Protein AF-A0A8G0PBV6-F1 (afdb_monomer)

Solvent-accessible surface area (backbone atoms only — not comparable to full-atom values): 11288 Å² total; per-residue (Å²): 136,83,91,82,89,81,89,82,91,84,90,83,84,88,83,89,79,89,80,86,79,78,79,78,75,74,75,76,74,77,77,68,77,82,71,80,73,76,79,48,48,70,55,45,46,49,47,53,51,52,51,53,49,49,53,52,43,26,74,74,73,65,49,83,81,57,71,64,60,53,24,54,77,58,75,39,54,72,72,56,43,53,52,51,71,71,42,93,59,60,64,86,73,90,68,92,57,86,82,76,82,73,83,80,70,92,65,52,72,66,55,50,49,37,44,47,55,44,57,74,34,84,72,33,82,82,45,84,64,50,72,62,56,43,35,60,75,42,74,37,96,63,99,60,56,54,68,56,54,51,49,60,40,40,77,71,45,38,42,68,39,86,88,74,59,41,65,44,73,68,130

Nearest PDB structures (foldseek):
  8jke-assembly1_F  TM=2.830E-01  e=3.835E-01  Streptomyces coelicolor A3(2)
  6xl9-assembly1_F  TM=2.852E-01  e=4.846E-01  Escherichia coli O157:H7
  7w5x-assembly1_F  TM=2.631E-01  e=4.846E-01  Escherichia coli K-12
  8qti-assembly1_F  TM=2.977E-01  e=1.390E+00  Mycolicibacterium smegmatis MC2 155
  7xl3-assembly1_F  TM=2.549E-01  e=4.751E+00  Pseudomonas aeruginosa PAO1

pLDDT: mean 73.59, std 19.01, range [35.97, 96.31]

Sequence (171 aa):
MTISTRYLNQHIQPFQVHLAFFHQSITMARQTEVTYHHIDTPRKARVKGAVAFAQAQKQRYGYDFSYQDIFQCCQVSKSRGYEILKSSTDRTFHNEFEETRGRKKLLTDEDIDKLKKLIWSENFEARQLTWPQLLPAAGIDKQISRATVRRALGTRHWRKCVACLVAHQRI

Organism: NCBI:txid1491479

Foldseek 3Di:
DDDDDDDDDDDDDDDDDDDDPPPPPPPPPPPPPPPVPDDALVLLVQLVVLVVVQVVCCVPPVDDDDSCVSCVVSVHDPVVSVVSVVDPDSDDDPPPDDDPDDDDQQADVVLVVLLVCCLPDPVQLVDLDQQQRSQVVSVHPDDDDSVSSQVVVVVVQWDQDPVSSGIDRDD

Secondary structure (DSSP, 8-state):
-------------------------------------PPPHHHHHHHHHHHHHHHHHHHHH-----HHHHHHHTT--HHHHHHHHH-S-SS--S-SS----SPPPSS-HHHHHHHHHHHTSTTSTT----HHHHHHHTT------HHHHHHHHHHTTEEE-TTT--EEE--

Radius of gyration: 40.28 Å; Cα contacts (8 Å, |Δi|>4): 93; chains: 1; bounding box: 52×73×133 Å

Structure (mmCIF, N/CA/C/O backbone):
data_AF-A0A8G0PBV6-F1
#
_entry.id   AF-A0A8G0PBV6-F1
#
loop_
_atom_site.group_PDB
_atom_site.id
_atom_site.type_symbol
_atom_site.label_atom_id
_atom_site.label_alt_id
_atom_site.label_comp_id
_atom_site.label_asym_id
_atom_site.label_entity_id
_atom_site.label_seq_id
_atom_site.pdbx_PDB_ins_code
_atom_site.Cartn_x
_atom_site.Cartn_y
_atom_site.Cartn_z
_atom_site.occupancy
_atom_site.B_iso_or_equiv
_atom_site.auth_seq_id
_atom_site.auth_comp_id
_atom_site.auth_asym_id
_atom_site.auth_atom_id
_atom_site.pdbx_PDB_model_num
ATOM 1 N N . MET A 1 1 ? -27.981 -55.615 88.690 1.00 35.97 1 MET A N 1
ATOM 2 C CA . MET A 1 1 ? -26.714 -56.365 88.833 1.00 35.97 1 MET A CA 1
ATOM 3 C C . MET A 1 1 ? -26.183 -56.632 87.425 1.00 35.97 1 MET A C 1
ATOM 5 O O . MET A 1 1 ? -26.843 -57.337 86.680 1.00 35.97 1 MET A O 1
ATOM 9 N N . THR A 1 2 ? -25.287 -55.753 86.943 1.00 37.72 2 THR A N 1
ATOM 10 C CA . THR A 1 2 ? -23.844 -56.007 86.633 1.00 37.72 2 THR A CA 1
ATOM 11 C C . THR A 1 2 ? -23.632 -56.695 85.272 1.00 37.72 2 THR A C 1
ATOM 13 O O . THR A 1 2 ? -23.889 -57.881 85.155 1.00 37.72 2 THR A O 1
ATOM 16 N N . ILE A 1 3 ? -23.457 -55.932 84.177 1.00 40.38 3 ILE A N 1
ATOM 17 C CA . ILE A 1 3 ? -22.197 -55.422 83.556 1.00 40.38 3 ILE A CA 1
ATOM 18 C C . ILE A 1 3 ? -21.357 -56.521 82.873 1.00 40.38 3 ILE A C 1
ATOM 20 O O . ILE A 1 3 ? -20.935 -57.450 83.547 1.00 40.38 3 ILE A O 1
ATOM 24 N N . SER A 1 4 ? -21.041 -56.337 81.577 1.00 38.72 4 SER A N 1
ATOM 25 C CA . SER A 1 4 ? -19.675 -56.399 80.986 1.00 38.72 4 SER A CA 1
ATOM 26 C C . SER A 1 4 ? -19.759 -56.567 79.454 1.00 38.72 4 SER A C 1
ATOM 28 O O . SER A 1 4 ? -19.957 -57.666 78.955 1.00 38.72 4 SER A O 1
ATOM 30 N N . THR A 1 5 ? -19.838 -55.496 78.660 1.00 49.41 5 THR A N 1
ATOM 31 C CA . THR A 1 5 ? -18.714 -54.916 77.881 1.00 49.41 5 THR A CA 1
ATOM 32 C C . THR A 1 5 ? -17.705 -55.916 77.293 1.00 49.41 5 THR A C 1
ATOM 34 O O . THR A 1 5 ? -17.043 -56.641 78.032 1.00 49.41 5 THR A O 1
ATOM 37 N N . ARG A 1 6 ? -17.511 -55.846 75.962 1.00 48.28 6 ARG A N 1
ATOM 38 C CA . ARG A 1 6 ? -16.198 -55.704 75.294 1.00 48.28 6 ARG A CA 1
ATOM 39 C C . ARG A 1 6 ? -16.348 -55.520 73.778 1.00 48.28 6 ARG A C 1
ATOM 41 O O . ARG A 1 6 ? -16.616 -56.447 73.026 1.00 48.28 6 ARG A O 1
ATOM 48 N N . TYR A 1 7 ? -16.142 -54.270 73.381 1.00 46.25 7 TYR A N 1
ATOM 49 C CA . TYR A 1 7 ? -15.494 -53.855 72.139 1.00 46.25 7 TYR A CA 1
ATOM 50 C C . TYR A 1 7 ? -14.074 -54.451 72.055 1.00 46.25 7 TYR A C 1
ATOM 52 O O . TYR A 1 7 ? -13.463 -54.617 73.110 1.00 46.25 7 TYR A O 1
ATOM 60 N N . LEU A 1 8 ? -13.562 -54.693 70.836 1.00 48.47 8 LEU A N 1
ATOM 61 C CA . LEU A 1 8 ? -12.174 -54.504 70.330 1.00 48.47 8 LEU A CA 1
ATOM 62 C C . LEU A 1 8 ? -12.058 -55.302 69.001 1.00 48.47 8 LEU A C 1
ATOM 64 O O . LEU A 1 8 ? -12.200 -56.515 69.019 1.00 48.47 8 LEU A O 1
ATOM 68 N N . ASN A 1 9 ? -12.055 -54.715 67.799 1.00 42.19 9 ASN A N 1
ATOM 69 C CA . ASN A 1 9 ? -11.063 -53.822 67.180 1.00 42.19 9 ASN A CA 1
ATOM 70 C C . ASN A 1 9 ? -9.709 -54.522 66.930 1.00 42.19 9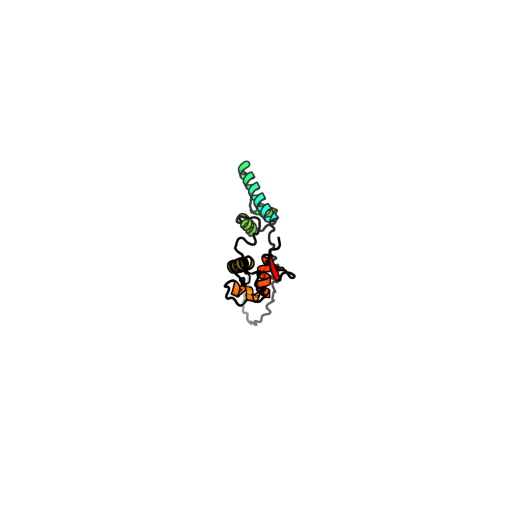 ASN A C 1
ATOM 72 O O . ASN A 1 9 ? -9.054 -54.865 67.908 1.00 42.19 9 ASN A O 1
ATOM 76 N N . GLN A 1 10 ? -9.330 -54.693 65.648 1.00 49.53 10 GLN A N 1
ATOM 77 C CA . GLN A 1 10 ? -7.971 -54.770 65.048 1.00 49.53 10 GLN A CA 1
ATOM 78 C C . GLN A 1 10 ? -8.054 -55.508 63.689 1.00 49.53 10 GLN A C 1
ATOM 80 O O . GLN A 1 10 ? -8.441 -56.666 63.640 1.00 49.53 10 GLN A O 1
ATOM 85 N N . HIS A 1 11 ? -7.986 -54.823 62.542 1.00 40.91 11 HIS A N 1
ATOM 86 C CA . HIS A 1 11 ? -6.811 -54.262 61.849 1.00 40.91 11 HIS A CA 1
ATOM 87 C C . HIS A 1 11 ? -6.028 -55.280 60.989 1.00 40.91 11 HIS A C 1
ATOM 89 O O . HIS A 1 11 ? -5.786 -56.407 61.397 1.00 40.91 11 HIS A O 1
ATOM 95 N N . ILE A 1 12 ? -5.522 -54.749 59.863 1.00 46.03 12 ILE A N 1
ATOM 96 C CA . ILE A 1 12 ? -4.340 -55.164 59.072 1.00 46.03 12 ILE A CA 1
ATOM 97 C C . ILE A 1 12 ? -4.618 -55.915 57.741 1.00 46.03 12 ILE A C 1
ATOM 99 O O . ILE A 1 12 ? -4.624 -57.135 57.653 1.00 46.03 12 ILE A O 1
ATOM 103 N N . GLN A 1 13 ? -4.784 -55.099 56.684 1.00 49.53 13 GLN A N 1
ATOM 104 C CA . GLN A 1 13 ? -4.379 -55.314 55.271 1.00 49.53 13 GLN A CA 1
ATOM 105 C C . GLN A 1 13 ? -2.897 -55.761 55.204 1.00 49.53 13 GLN A C 1
ATOM 107 O O . GLN A 1 13 ? -2.165 -55.289 56.075 1.00 49.53 13 GLN A O 1
ATOM 112 N N . PRO A 1 14 ? -2.371 -56.513 54.202 1.00 52.44 14 PRO A N 1
ATOM 113 C CA . PRO A 1 14 ? -2.403 -56.077 52.790 1.00 52.44 14 PRO A CA 1
ATOM 114 C C . PRO A 1 14 ? -2.300 -57.195 51.723 1.00 52.44 14 PRO A C 1
ATOM 116 O O . PRO A 1 14 ? -1.782 -58.268 51.985 1.00 52.44 14 PRO A O 1
ATOM 119 N N . PHE A 1 15 ? -2.662 -56.913 50.468 1.00 41.81 15 PHE A N 1
ATOM 120 C CA . PHE A 1 15 ? -1.766 -57.245 49.348 1.00 41.81 15 PHE A CA 1
ATOM 121 C C . PHE A 1 15 ? -2.153 -56.462 48.094 1.00 41.81 15 PHE A C 1
ATOM 123 O O . PHE A 1 15 ? -3.260 -56.564 47.569 1.00 41.81 15 PHE A O 1
ATOM 130 N N . GLN A 1 16 ? -1.209 -55.643 47.644 1.00 48.44 16 GLN A N 1
ATOM 131 C CA . GLN A 1 16 ? -1.248 -54.936 46.378 1.00 48.44 16 GLN A CA 1
ATOM 132 C C . GLN A 1 16 ? -1.105 -55.927 45.220 1.00 48.44 16 GLN A C 1
ATOM 134 O O . GLN A 1 16 ? -0.191 -56.746 45.225 1.00 48.44 16 GLN A O 1
ATOM 139 N N . VAL A 1 17 ? -1.902 -55.739 44.170 1.00 49.31 17 VAL A N 1
ATOM 140 C CA . VAL A 1 17 ? -1.429 -55.914 42.793 1.00 49.31 17 VAL A CA 1
ATOM 141 C C . VAL A 1 17 ? -1.962 -54.763 41.948 1.00 49.31 17 VAL A C 1
ATOM 143 O O . VAL A 1 17 ? -3.147 -54.640 41.653 1.00 49.31 17 VAL A O 1
ATOM 146 N N . HIS A 1 18 ? -1.027 -53.876 41.632 1.00 43.69 18 HIS A N 1
ATOM 147 C CA . HIS A 1 18 ? -1.091 -52.870 40.585 1.00 43.69 18 HIS A CA 1
ATOM 148 C C . HIS A 1 18 ? -1.319 -53.534 39.220 1.00 43.69 18 HIS A C 1
ATOM 150 O O . HIS A 1 18 ? -0.664 -54.533 38.946 1.00 43.69 18 HIS A O 1
ATOM 156 N N . LEU A 1 19 ? -2.164 -52.929 38.374 1.00 44.12 19 LEU A N 1
ATOM 157 C CA . LEU A 1 19 ? -2.053 -52.781 36.902 1.00 44.12 19 LEU A CA 1
ATOM 158 C C . LEU A 1 19 ? -3.454 -52.424 36.366 1.00 44.12 19 LEU A C 1
ATOM 160 O O . LEU A 1 19 ? -4.296 -53.273 36.119 1.00 44.12 19 LEU A O 1
ATOM 164 N N . ALA A 1 20 ? -3.832 -51.149 36.433 1.00 46.78 20 ALA A N 1
ATOM 165 C CA . ALA A 1 20 ? -3.693 -50.220 35.309 1.00 46.78 20 ALA A CA 1
ATOM 166 C C . ALA A 1 20 ? -4.492 -50.646 34.061 1.00 46.78 20 ALA A C 1
ATOM 168 O O . ALA A 1 20 ? -3.924 -51.093 33.074 1.00 46.78 20 ALA A O 1
ATOM 169 N N . PHE A 1 21 ? -5.802 -50.391 34.072 1.00 39.72 21 PHE A N 1
ATOM 170 C CA . PHE A 1 21 ? -6.513 -50.032 32.845 1.00 39.72 21 PHE A CA 1
ATOM 171 C C . PHE A 1 21 ? -6.921 -48.572 32.962 1.00 39.72 21 PHE A C 1
ATOM 173 O O . PHE A 1 21 ? -7.970 -48.204 33.484 1.00 39.72 21 PHE A O 1
ATOM 180 N N . PHE A 1 22 ? -5.973 -47.741 32.539 1.00 43.06 22 PHE A N 1
ATOM 181 C CA . PHE A 1 22 ? -6.127 -46.323 32.281 1.00 43.06 22 PHE A CA 1
ATOM 182 C C . PHE A 1 22 ? -7.308 -46.170 31.318 1.00 43.06 22 PHE A C 1
ATOM 184 O O . PHE A 1 22 ? -7.188 -46.455 30.127 1.00 43.06 22 PHE A O 1
ATOM 191 N N . HIS A 1 23 ? -8.478 -45.807 31.845 1.00 44.19 23 HIS A N 1
ATOM 192 C CA . HIS A 1 23 ? -9.624 -45.457 31.024 1.00 44.19 23 HIS A CA 1
ATOM 193 C C . HIS A 1 23 ? -9.210 -44.203 30.260 1.00 44.19 23 HIS A C 1
ATOM 195 O O . HIS A 1 23 ? -9.152 -43.107 30.817 1.00 44.19 23 HIS A O 1
ATOM 201 N N . GLN A 1 24 ? -8.808 -44.396 29.008 1.00 45.84 24 GLN A N 1
ATOM 202 C CA . GLN A 1 24 ? -8.420 -43.334 28.104 1.00 45.84 24 GLN A CA 1
ATOM 203 C C . GLN A 1 24 ? -9.698 -42.562 27.771 1.00 45.84 24 GLN A C 1
ATOM 205 O O . GLN A 1 24 ? -10.361 -42.795 26.766 1.00 45.84 24 GLN A O 1
ATOM 210 N N . SER A 1 25 ? -10.089 -41.659 28.669 1.00 44.47 25 SER A N 1
ATOM 211 C CA . SER A 1 25 ? -10.993 -40.568 28.358 1.00 44.47 25 SER A CA 1
ATOM 212 C C . SER A 1 25 ? -10.278 -39.714 27.322 1.00 44.47 25 SER A C 1
ATOM 214 O O . SER A 1 25 ? -9.526 -38.800 27.659 1.00 44.47 25 SER A O 1
ATOM 216 N N . ILE A 1 26 ? -10.466 -40.070 26.053 1.00 50.66 26 ILE A N 1
ATOM 217 C CA . ILE A 1 26 ? -10.172 -39.206 24.923 1.00 50.66 26 ILE A CA 1
ATOM 218 C C . ILE A 1 26 ? -11.119 -38.022 25.096 1.00 50.66 26 ILE A C 1
ATOM 220 O O . ILE A 1 26 ? -12.283 -38.054 24.703 1.00 50.66 26 ILE A O 1
ATOM 224 N N . THR A 1 27 ? -10.626 -36.982 25.761 1.00 51.22 27 THR A N 1
ATOM 225 C CA . THR A 1 27 ? -11.133 -35.630 25.615 1.00 51.22 27 THR A CA 1
ATOM 226 C C . THR A 1 27 ? -11.051 -35.325 24.128 1.00 51.22 27 THR A C 1
ATOM 228 O O . THR A 1 27 ? -9.999 -34.972 23.600 1.00 51.22 27 THR A O 1
ATOM 231 N N . MET A 1 28 ? -12.164 -35.523 23.419 1.00 38.41 28 MET A N 1
ATOM 232 C CA . MET A 1 28 ? -12.329 -34.980 22.083 1.00 38.41 28 MET A CA 1
ATOM 233 C C . MET A 1 28 ? -12.318 -33.466 22.246 1.00 38.41 28 MET A C 1
ATOM 235 O O . MET A 1 28 ? -13.350 -32.831 22.458 1.00 38.41 28 MET A O 1
ATOM 239 N N . ALA A 1 29 ? -11.117 -32.893 22.217 1.00 47.97 29 ALA A N 1
ATOM 240 C CA . ALA A 1 29 ? -10.921 -31.491 21.951 1.00 47.97 29 ALA A CA 1
ATOM 241 C C . ALA A 1 29 ? -11.659 -31.231 20.640 1.00 47.97 29 ALA A C 1
ATOM 243 O O . ALA A 1 29 ? -11.203 -31.627 19.568 1.00 47.97 29 ALA A O 1
ATOM 244 N N . ARG A 1 30 ? -12.857 -30.648 20.748 1.00 47.56 30 ARG A N 1
ATOM 245 C CA . ARG A 1 30 ? -13.600 -30.101 19.622 1.00 47.56 30 ARG A CA 1
ATOM 246 C C . ARG A 1 30 ? -12.677 -29.057 19.021 1.00 47.56 30 ARG A C 1
ATOM 248 O O . ARG A 1 30 ? -12.617 -27.931 19.506 1.00 47.56 30 ARG A O 1
ATOM 255 N N . GLN A 1 31 ? -11.903 -29.463 18.022 1.00 44.66 31 GLN A N 1
ATOM 256 C CA . GLN A 1 31 ? -11.176 -28.554 17.163 1.00 44.66 31 GLN A CA 1
ATOM 257 C C . GLN A 1 31 ? -12.258 -27.748 16.454 1.00 44.66 31 GLN A C 1
ATOM 259 O O . GLN A 1 31 ? -12.828 -28.172 15.454 1.00 44.66 31 GLN A O 1
ATOM 264 N N . THR A 1 32 ? -12.644 -26.620 17.047 1.00 53.78 32 THR A N 1
ATOM 265 C CA . THR A 1 32 ? -13.324 -25.582 16.293 1.00 53.78 32 THR A CA 1
ATOM 266 C C . THR A 1 32 ? -12.304 -25.164 15.255 1.00 53.78 32 THR A C 1
ATOM 268 O O . THR A 1 32 ? -11.276 -24.590 15.622 1.00 53.78 32 THR A O 1
ATOM 271 N N . GLU A 1 33 ? -12.534 -25.524 13.993 1.00 48.59 33 GLU A N 1
ATOM 272 C CA . GLU A 1 33 ? -11.825 -24.897 12.887 1.00 48.59 33 GLU A CA 1
ATOM 273 C C . GLU A 1 33 ? -11.819 -23.399 13.174 1.00 48.59 33 GLU A C 1
ATOM 275 O O . GLU A 1 33 ? -12.875 -22.779 13.327 1.00 48.59 33 GLU A O 1
ATOM 280 N N . VAL A 1 34 ? -10.628 -22.830 13.362 1.00 52.03 34 VAL A N 1
ATOM 281 C CA . VAL A 1 34 ? -10.485 -21.390 13.536 1.00 52.03 34 VAL A CA 1
ATOM 282 C C . VAL A 1 34 ? -10.689 -20.804 12.148 1.00 52.03 34 VAL A C 1
ATOM 284 O O . VAL A 1 34 ? -9.740 -20.496 11.432 1.00 52.03 34 VAL A O 1
ATOM 287 N N . THR A 1 35 ? -11.948 -20.716 11.727 1.00 47.19 35 THR A N 1
ATOM 288 C CA . THR A 1 35 ? -12.334 -19.972 10.543 1.00 47.19 35 THR A CA 1
ATOM 289 C C . THR A 1 35 ? -12.012 -18.518 10.843 1.00 47.19 35 THR A C 1
ATOM 291 O O . THR A 1 35 ? -12.680 -17.844 11.631 1.00 47.19 35 THR A O 1
ATOM 294 N N . TYR A 1 36 ? -10.912 -18.033 10.268 1.00 49.94 36 TYR A N 1
ATOM 295 C CA . TYR A 1 36 ? -10.525 -16.637 10.388 1.00 49.94 36 TYR A CA 1
ATOM 296 C C . TYR A 1 36 ? -11.531 -15.810 9.586 1.00 49.94 36 TYR A C 1
ATOM 298 O O . TYR A 1 36 ? -11.344 -15.529 8.404 1.00 49.94 36 TYR A O 1
ATOM 306 N N . HIS A 1 37 ? -12.660 -15.475 10.211 1.00 61.16 37 HIS A N 1
ATOM 307 C CA . HIS A 1 37 ? -13.668 -14.628 9.601 1.00 61.16 37 HIS A CA 1
ATOM 308 C C . HIS A 1 37 ? -13.082 -13.225 9.482 1.00 61.16 37 HIS A C 1
ATOM 310 O O . HIS A 1 37 ? -13.066 -12.441 10.436 1.00 61.16 37 HIS A O 1
ATOM 316 N N . HIS A 1 38 ? -12.557 -12.918 8.295 1.00 70.12 38 HIS A N 1
ATOM 317 C CA . HIS A 1 38 ? -12.186 -11.562 7.947 1.00 70.12 38 HIS A CA 1
ATOM 318 C C . HIS A 1 38 ? -13.411 -10.678 8.157 1.00 70.12 38 HIS A C 1
ATOM 320 O O . HIS A 1 38 ? -14.456 -10.867 7.548 1.00 70.12 38 HIS A O 1
ATOM 326 N N . ILE A 1 39 ? -13.290 -9.734 9.087 1.00 73.88 39 ILE A N 1
ATOM 327 C CA . ILE A 1 39 ? -14.354 -8.768 9.318 1.00 73.88 39 ILE A CA 1
ATOM 328 C C . ILE A 1 39 ? -14.408 -7.836 8.121 1.00 73.88 39 ILE A C 1
ATOM 330 O O . ILE A 1 39 ? -13.454 -7.091 7.870 1.00 73.88 39 ILE A O 1
ATOM 334 N N . ASP A 1 40 ? -15.539 -7.873 7.429 1.00 82.81 40 ASP A N 1
ATOM 335 C CA . ASP A 1 40 ? -15.792 -7.046 6.263 1.00 82.81 40 ASP A CA 1
ATOM 336 C C . ASP A 1 40 ? -15.740 -5.556 6.612 1.00 82.81 40 ASP A C 1
ATOM 338 O O . ASP A 1 40 ? -16.106 -5.125 7.713 1.00 82.81 40 ASP A O 1
ATOM 342 N N . THR A 1 41 ? -15.340 -4.741 5.637 1.00 86.88 41 THR A N 1
ATOM 343 C CA . THR A 1 41 ? -15.310 -3.277 5.753 1.00 86.88 41 THR A CA 1
ATOM 344 C C . THR A 1 41 ? -16.624 -2.672 6.281 1.00 86.88 41 THR A C 1
ATOM 346 O O . THR A 1 41 ? -16.541 -1.832 7.178 1.00 86.88 41 THR A O 1
ATOM 349 N N . PRO A 1 42 ? -17.831 -3.111 5.859 1.00 89.31 42 PRO A N 1
ATOM 350 C CA . PRO A 1 42 ? -19.083 -2.603 6.423 1.00 89.31 42 PRO A CA 1
ATOM 351 C C . PRO A 1 42 ? -19.230 -2.870 7.925 1.00 89.31 42 PRO A C 1
ATOM 353 O O . PRO A 1 42 ? -19.727 -2.021 8.662 1.00 89.31 42 PRO A O 1
ATOM 356 N N . ARG A 1 43 ? -18.772 -4.030 8.412 1.00 89.75 43 ARG A N 1
ATOM 357 C CA . ARG A 1 43 ? -18.868 -4.382 9.835 1.00 89.75 43 ARG A CA 1
ATOM 358 C C . ARG A 1 43 ? -17.887 -3.558 10.676 1.00 89.75 43 ARG A C 1
ATOM 360 O O . ARG A 1 43 ? -18.250 -3.130 11.768 1.00 89.75 43 ARG A O 1
ATOM 367 N N . LYS A 1 44 ? -16.698 -3.245 10.143 1.00 91.19 44 LYS A N 1
ATOM 368 C CA . LYS A 1 44 ? -15.758 -2.297 10.773 1.00 91.19 44 LYS A CA 1
ATOM 369 C C . LYS A 1 44 ? -16.351 -0.889 10.883 1.00 91.19 44 LYS A C 1
ATOM 371 O O . LYS A 1 44 ? -16.344 -0.312 11.969 1.00 91.19 44 LYS A O 1
ATOM 376 N N . ALA A 1 45 ? -16.929 -0.385 9.791 1.00 91.50 45 ALA A N 1
ATOM 377 C CA . ALA A 1 45 ? -17.570 0.929 9.758 1.00 91.50 45 ALA A CA 1
ATOM 378 C C . ALA A 1 45 ? -18.748 1.019 10.745 1.00 91.50 45 ALA A C 1
ATOM 380 O O . ALA A 1 45 ? -18.883 2.016 11.451 1.00 91.50 45 ALA A O 1
ATOM 381 N N . ARG A 1 46 ? -19.555 -0.047 10.872 1.00 93.56 46 ARG A N 1
ATOM 382 C CA . ARG A 1 46 ? -20.635 -0.126 11.873 1.00 93.56 46 ARG A CA 1
ATOM 383 C C . ARG A 1 46 ? -20.126 0.039 13.303 1.00 93.56 46 ARG A C 1
ATOM 385 O O . ARG A 1 46 ? -20.716 0.810 14.051 1.00 93.56 46 ARG A O 1
ATOM 392 N N . VAL A 1 47 ? -19.039 -0.643 13.672 1.00 94.81 47 VAL A N 1
ATOM 393 C CA . VAL A 1 47 ? -18.447 -0.519 15.017 1.00 94.81 47 VAL A CA 1
ATOM 394 C C . VAL A 1 47 ? -17.989 0.916 15.272 1.00 94.81 47 VAL A C 1
ATOM 396 O O . VAL A 1 47 ? -18.344 1.492 16.298 1.00 94.81 47 VAL A O 1
ATOM 399 N N . LYS A 1 48 ? -17.246 1.518 14.334 1.00 94.56 48 LYS A N 1
ATOM 400 C CA . LYS A 1 48 ? -16.763 2.900 14.488 1.00 94.56 48 LYS A CA 1
ATOM 401 C C . LYS A 1 48 ? -17.908 3.905 14.568 1.00 94.56 48 LYS A C 1
ATOM 403 O O . LYS A 1 48 ? -17.898 4.763 15.445 1.00 94.56 48 LYS A O 1
ATOM 408 N N . GLY A 1 49 ? -18.916 3.761 13.709 1.00 95.00 49 GLY A N 1
ATOM 409 C CA . GLY A 1 49 ? -20.108 4.605 13.720 1.00 95.00 49 GLY A CA 1
ATOM 410 C C . GLY A 1 49 ? -20.899 4.486 15.023 1.00 95.00 49 GLY A C 1
ATOM 411 O O . GLY A 1 49 ? -21.275 5.502 15.601 1.00 95.00 49 GLY A O 1
ATOM 412 N N . ALA A 1 50 ? -21.094 3.266 15.532 1.00 96.31 50 ALA A N 1
ATOM 413 C CA . ALA A 1 50 ? -21.796 3.034 16.792 1.00 96.31 50 ALA A CA 1
ATOM 414 C C . ALA A 1 50 ? -21.047 3.636 17.991 1.00 96.31 50 ALA A C 1
ATOM 416 O O . ALA A 1 50 ? -21.669 4.266 18.844 1.00 96.31 50 ALA A O 1
ATOM 417 N N . VAL A 1 51 ? -19.717 3.502 18.036 1.00 96.06 51 VAL A N 1
ATOM 418 C CA . VAL A 1 51 ? -18.893 4.134 19.077 1.00 96.06 51 VAL A CA 1
ATOM 419 C C . VAL A 1 51 ? -18.950 5.657 18.979 1.00 96.06 51 VAL A C 1
ATOM 421 O O . VAL A 1 51 ? -19.164 6.309 19.997 1.00 96.06 51 VAL A O 1
ATOM 424 N N . ALA A 1 52 ? -18.821 6.231 17.781 1.00 95.75 52 ALA A N 1
ATOM 425 C CA . ALA A 1 52 ? -18.913 7.679 17.585 1.00 95.75 52 ALA A CA 1
ATOM 426 C C . ALA A 1 52 ? -20.285 8.225 18.015 1.00 95.75 52 ALA A C 1
ATOM 428 O O . ALA A 1 52 ? -20.368 9.244 18.701 1.00 95.75 52 ALA A O 1
ATOM 429 N N . PHE A 1 53 ? -21.364 7.513 17.677 1.00 96.19 53 PHE A N 1
ATOM 430 C CA . PHE A 1 53 ? -22.711 7.856 18.118 1.00 96.19 53 PHE A CA 1
ATOM 431 C C . PHE A 1 53 ? -22.846 7.781 19.643 1.00 96.19 53 PHE A C 1
ATOM 433 O O . PHE A 1 53 ? -23.314 8.736 20.256 1.00 96.19 53 PHE A O 1
ATOM 440 N N . ALA A 1 54 ? -22.396 6.694 20.272 1.00 95.06 54 ALA A N 1
ATOM 441 C CA . ALA A 1 54 ? -22.476 6.529 21.722 1.00 95.06 54 ALA A CA 1
ATOM 442 C C . ALA A 1 54 ? -21.659 7.596 22.475 1.00 95.06 54 ALA A C 1
ATOM 444 O O . ALA A 1 54 ? -22.127 8.154 23.466 1.00 95.06 54 ALA A O 1
ATOM 445 N N . GLN A 1 55 ? -20.479 7.957 21.962 1.00 95.44 55 GLN A N 1
ATOM 446 C CA . GLN A 1 55 ? -19.676 9.064 22.487 1.00 95.44 55 GLN A CA 1
ATOM 447 C C . GLN A 1 55 ? -20.411 10.405 22.381 1.00 95.44 55 GLN A C 1
ATOM 449 O O . GLN A 1 55 ? -20.433 11.162 23.351 1.00 95.44 55 GLN A O 1
ATOM 454 N N . ALA A 1 56 ? -21.063 10.680 21.249 1.00 94.69 56 ALA A N 1
ATOM 455 C CA . ALA A 1 56 ? -21.864 11.889 21.079 1.00 94.69 56 ALA A CA 1
ATOM 456 C C . ALA A 1 56 ? -23.069 11.929 22.037 1.00 94.69 56 ALA A C 1
ATOM 458 O O . ALA A 1 56 ? -23.370 12.978 22.606 1.00 94.69 56 ALA A O 1
ATOM 459 N N . GLN A 1 57 ? -23.737 10.792 22.263 1.00 94.56 57 GLN A N 1
ATOM 460 C CA . GLN A 1 57 ? -24.844 10.689 23.221 1.00 94.56 57 GLN A CA 1
ATOM 461 C C . GLN A 1 57 ? -24.377 10.909 24.663 1.00 94.56 57 GLN A C 1
ATOM 463 O O . GLN A 1 57 ? -25.017 11.652 25.407 1.00 94.56 57 GLN A O 1
ATOM 468 N N . LYS A 1 58 ? -23.221 10.348 25.037 1.00 95.31 58 LYS A N 1
ATOM 469 C CA . LYS A 1 58 ? -22.590 10.598 26.336 1.00 95.31 58 LYS A CA 1
ATOM 470 C C . LYS A 1 58 ? -22.287 12.080 26.548 1.00 95.31 58 LYS A C 1
ATOM 472 O O . LYS A 1 58 ? -22.572 12.613 27.611 1.00 95.31 58 LYS A O 1
ATOM 477 N N . GLN A 1 59 ? -21.749 12.758 25.536 1.00 94.38 59 GLN A N 1
ATOM 478 C CA . GLN A 1 59 ? -21.440 14.190 25.617 1.00 94.38 59 GLN A CA 1
ATOM 479 C C . GLN A 1 59 ? -22.693 15.071 25.710 1.00 94.38 59 GLN A C 1
ATOM 481 O O . GLN A 1 59 ? -22.670 16.082 26.404 1.00 94.38 59 GLN A O 1
ATOM 486 N N . ARG A 1 60 ? -23.776 14.709 25.012 1.00 94.88 60 ARG A N 1
ATOM 487 C CA . ARG A 1 60 ? -25.009 15.513 24.962 1.00 94.88 60 ARG A CA 1
ATOM 488 C C . ARG A 1 60 ? -25.932 15.305 26.155 1.00 94.88 60 ARG A C 1
ATOM 490 O O . ARG A 1 60 ? -26.525 16.267 26.627 1.00 94.88 60 ARG A O 1
ATOM 497 N N . TYR A 1 61 ? -26.081 14.062 26.600 1.00 95.06 61 TYR A N 1
ATOM 498 C CA . TYR A 1 61 ? -27.112 13.674 27.566 1.00 95.06 61 TYR A CA 1
ATOM 499 C C . TYR A 1 61 ? -26.554 12.943 28.791 1.00 95.06 61 TYR A C 1
ATOM 501 O O . TYR A 1 61 ? -27.315 12.605 29.690 1.00 95.06 61 TYR A O 1
ATOM 509 N N . GLY A 1 62 ? -25.244 12.681 28.844 1.00 94.00 62 GLY A N 1
ATOM 510 C CA . GLY A 1 62 ? -24.617 11.995 29.975 1.00 94.00 62 GLY A CA 1
ATOM 511 C C . GLY A 1 62 ? -24.866 10.486 30.023 1.00 94.00 62 GLY A C 1
ATOM 512 O O . GLY A 1 62 ? -24.601 9.873 31.050 1.00 94.00 62 GLY A O 1
ATOM 513 N N . TYR A 1 63 ? -25.360 9.867 28.944 1.00 92.56 63 TYR A N 1
ATOM 514 C CA . TYR A 1 63 ? -25.571 8.419 28.912 1.00 92.56 63 TYR A CA 1
ATOM 515 C C . TYR A 1 63 ? -24.250 7.655 28.838 1.00 92.56 63 TYR A C 1
ATOM 517 O O . TYR A 1 63 ? -23.484 7.791 27.880 1.00 92.56 63 TYR A O 1
ATOM 525 N N . ASP A 1 64 ? -24.004 6.812 29.835 1.00 93.38 64 ASP A N 1
ATOM 526 C CA . ASP A 1 64 ? -22.900 5.866 29.802 1.00 93.38 64 ASP A CA 1
ATOM 527 C C . ASP A 1 64 ? -23.195 4.689 28.869 1.00 93.38 64 ASP A C 1
ATOM 529 O O . ASP A 1 64 ? -24.338 4.275 28.672 1.00 93.38 64 ASP A O 1
ATOM 533 N N . PHE A 1 65 ? -22.134 4.141 28.282 1.00 94.25 65 PHE A N 1
ATOM 534 C CA . PHE A 1 65 ? -22.210 2.993 27.391 1.00 94.25 65 PHE A CA 1
ATOM 535 C C . PHE A 1 65 ? -21.021 2.064 27.619 1.00 94.25 65 PHE A C 1
ATOM 537 O O . PHE A 1 65 ? -19.917 2.495 27.964 1.00 94.25 65 PHE A O 1
ATOM 544 N N . SER A 1 66 ? -21.244 0.776 27.374 1.00 96.12 66 SER A N 1
ATOM 545 C CA . SER A 1 66 ? -20.201 -0.241 27.399 1.00 96.12 66 SER A CA 1
ATOM 546 C C . SER A 1 66 ? -19.735 -0.559 25.982 1.00 96.12 66 SER A C 1
ATOM 548 O O . SER A 1 66 ? -20.535 -0.831 25.086 1.00 96.12 66 SER A O 1
ATOM 550 N N . TYR A 1 67 ? -18.416 -0.594 25.774 1.00 94.94 67 TYR A N 1
ATO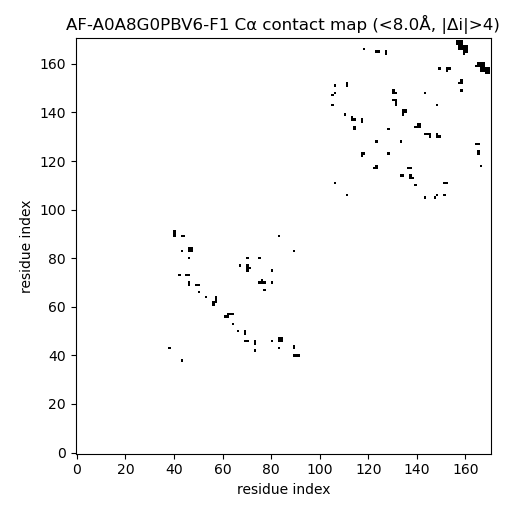M 551 C CA . TYR A 1 67 ? -17.839 -1.068 24.511 1.00 94.94 67 TYR A CA 1
ATOM 552 C C . TYR A 1 67 ? -18.235 -2.518 24.211 1.0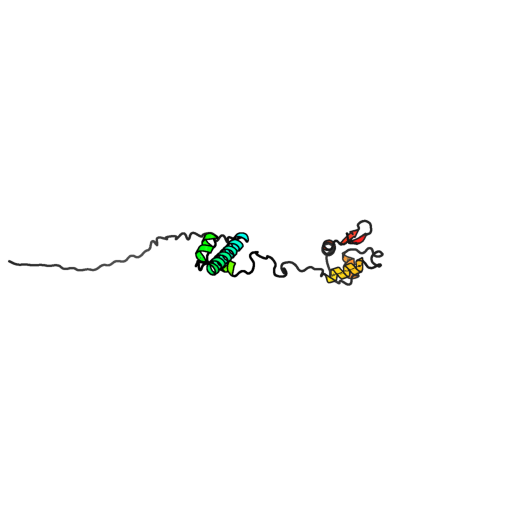0 94.94 67 TYR A C 1
ATOM 554 O O . TYR A 1 67 ? -18.402 -2.879 23.048 1.00 94.94 67 TYR A O 1
ATOM 562 N N . GLN A 1 68 ? -18.423 -3.339 25.248 1.00 95.12 68 GLN A N 1
ATOM 563 C CA . GLN A 1 68 ? -18.816 -4.737 25.095 1.00 95.12 68 GLN A CA 1
ATOM 564 C C . GLN A 1 68 ? -20.186 -4.865 24.415 1.00 95.12 68 GLN A C 1
ATOM 566 O O . GLN A 1 68 ? -20.329 -5.678 23.503 1.00 95.12 68 GLN A O 1
ATOM 571 N N . ASP A 1 69 ? -21.147 -4.024 24.795 1.00 94.56 69 ASP A N 1
ATOM 572 C CA . ASP A 1 69 ? -22.515 -4.060 24.264 1.00 94.56 69 ASP A CA 1
ATOM 573 C C . ASP A 1 69 ? -22.535 -3.629 22.794 1.00 94.56 69 ASP A C 1
ATOM 575 O O . ASP A 1 69 ? -23.182 -4.252 21.950 1.00 94.56 69 ASP A O 1
ATOM 579 N N . ILE A 1 70 ? -21.740 -2.607 22.454 1.00 95.88 70 ILE A N 1
ATOM 580 C CA . ILE A 1 70 ? -21.564 -2.154 21.069 1.00 95.88 70 ILE A CA 1
ATOM 581 C C . ILE A 1 70 ? -20.950 -3.268 20.213 1.00 95.88 70 ILE A C 1
ATOM 583 O O . ILE A 1 70 ? -21.421 -3.530 19.101 1.00 95.88 70 ILE A O 1
ATOM 587 N N . PHE A 1 71 ? -19.916 -3.947 20.715 1.00 95.31 71 PHE A N 1
ATOM 588 C CA . PHE A 1 71 ? -19.267 -5.041 19.992 1.00 95.31 71 PHE A CA 1
ATOM 589 C C . PHE A 1 71 ? -20.201 -6.240 19.804 1.00 95.31 71 PHE A C 1
ATOM 591 O O . PHE A 1 71 ? -20.254 -6.793 18.705 1.00 95.31 71 PHE A O 1
ATOM 598 N N . GLN A 1 72 ? -20.994 -6.589 20.820 1.00 93.44 72 GLN A N 1
ATOM 599 C CA . GLN A 1 72 ? -22.012 -7.639 20.726 1.00 93.44 72 GLN A CA 1
ATOM 600 C C . GLN A 1 72 ? -23.094 -7.295 19.696 1.00 93.44 72 GLN A C 1
ATOM 602 O O . GLN A 1 72 ? -23.382 -8.113 18.823 1.00 93.44 72 GLN A O 1
ATOM 607 N N . CYS A 1 73 ?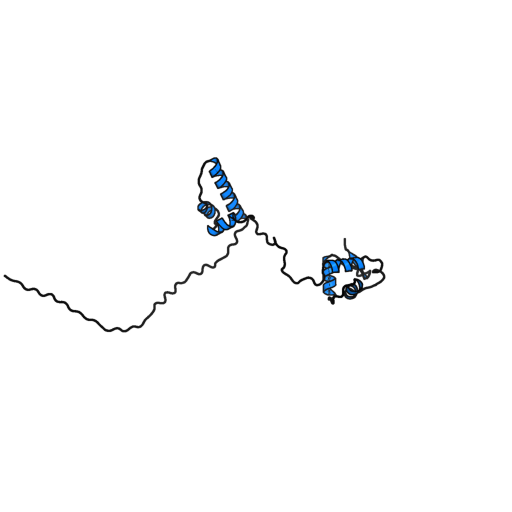 -23.619 -6.066 19.717 1.00 92.62 73 CYS A N 1
ATOM 608 C CA . CYS A 1 73 ? -24.597 -5.582 18.734 1.00 92.62 73 CYS A CA 1
ATOM 609 C C . CYS A 1 73 ? -24.045 -5.613 17.295 1.00 92.62 73 CYS A C 1
ATOM 611 O O . CYS A 1 73 ? -24.759 -5.904 16.331 1.00 92.62 73 CYS A O 1
ATOM 613 N N . CYS A 1 74 ? -22.742 -5.373 17.138 1.00 91.88 74 CYS A N 1
ATOM 614 C CA . CYS A 1 74 ? -22.054 -5.456 15.851 1.00 91.88 74 CYS A CA 1
ATOM 615 C C . CYS A 1 74 ? -21.560 -6.868 15.493 1.00 91.88 74 CYS A C 1
ATOM 617 O O . CYS A 1 74 ? -20.969 -7.035 14.424 1.00 91.88 74 CYS A O 1
ATOM 619 N N . GLN A 1 75 ? -21.797 -7.872 16.346 1.00 92.38 75 GLN A N 1
ATOM 620 C CA . GLN A 1 75 ? -21.336 -9.254 16.175 1.00 92.38 75 GLN A CA 1
ATOM 621 C C . GLN A 1 75 ? -19.812 -9.345 15.972 1.00 92.38 75 GLN A C 1
ATOM 623 O O . GLN A 1 75 ? -19.315 -9.996 15.046 1.00 92.38 75 GLN A O 1
ATOM 628 N N . VAL A 1 76 ? -19.061 -8.643 16.825 1.00 92.06 76 VAL A N 1
ATOM 629 C CA . VAL A 1 76 ? -17.595 -8.623 16.835 1.00 92.06 76 VAL A CA 1
ATOM 630 C C . VAL A 1 76 ? -17.088 -9.050 18.211 1.00 92.06 76 VAL A C 1
ATOM 632 O O . VAL A 1 76 ? -17.629 -8.649 19.239 1.00 92.06 76 VAL A O 1
ATOM 635 N N . SER A 1 77 ? -16.037 -9.872 18.247 1.00 92.12 77 SER A N 1
ATOM 636 C CA . SER A 1 77 ? -15.391 -10.241 19.509 1.00 92.12 77 SER A CA 1
ATOM 637 C C . SER A 1 77 ? -14.700 -9.033 20.148 1.00 92.12 77 SER A C 1
ATOM 639 O O . SER A 1 77 ? -14.248 -8.122 19.456 1.00 92.12 77 SER A O 1
ATOM 641 N N . LYS A 1 78 ? -14.560 -9.036 21.477 1.00 93.00 78 LYS A N 1
ATOM 642 C CA . LYS A 1 78 ? -13.963 -7.919 22.226 1.00 93.00 78 LYS A CA 1
ATOM 643 C C . LYS A 1 78 ? -12.586 -7.517 21.689 1.00 93.00 78 LYS A C 1
ATOM 645 O O . LYS A 1 78 ? -12.374 -6.352 21.363 1.00 93.00 78 LYS A O 1
ATOM 650 N N . SER A 1 79 ? -11.674 -8.482 21.548 1.00 92.00 79 SER A N 1
ATOM 651 C CA . SER A 1 79 ? -10.314 -8.239 21.045 1.00 92.00 79 SER A CA 1
ATOM 652 C C . SER A 1 79 ? -10.338 -7.575 19.672 1.00 92.00 79 SER A C 1
ATOM 654 O O . SER A 1 79 ? -9.670 -6.570 19.440 1.00 92.00 79 SER A O 1
ATOM 656 N N . ARG A 1 80 ? -11.195 -8.080 18.783 1.00 89.75 80 ARG A N 1
ATOM 657 C CA . ARG A 1 80 ? -11.292 -7.581 17.420 1.00 89.75 80 ARG A CA 1
ATOM 658 C C . ARG A 1 80 ? -11.962 -6.208 17.335 1.00 89.75 80 ARG A C 1
ATOM 660 O O . ARG A 1 80 ? -11.584 -5.403 16.490 1.00 89.75 80 ARG A O 1
ATOM 667 N N . GLY A 1 81 ? -12.912 -5.914 18.222 1.00 92.94 81 GLY A N 1
ATOM 668 C CA . GLY A 1 81 ? -13.521 -4.591 18.349 1.00 92.94 81 GLY A CA 1
ATOM 669 C C . GLY A 1 81 ? -12.473 -3.517 18.645 1.00 92.94 81 GLY A C 1
ATOM 670 O O . GLY A 1 81 ? -12.420 -2.501 17.954 1.00 92.94 81 GLY A O 1
ATOM 671 N N . TYR A 1 82 ? -11.568 -3.779 19.590 1.00 94.81 82 TYR A N 1
ATOM 672 C CA . TYR A 1 82 ? -10.467 -2.858 19.893 1.00 94.81 82 TYR A CA 1
ATOM 673 C C . TYR A 1 82 ? -9.455 -2.723 18.751 1.00 94.81 82 TYR A C 1
ATOM 675 O O . TYR A 1 82 ? -8.994 -1.615 18.481 1.00 94.81 82 TYR A O 1
ATOM 683 N N . GLU A 1 83 ? -9.141 -3.804 18.034 1.00 91.56 83 GLU A N 1
ATOM 684 C CA . GLU A 1 83 ? -8.296 -3.722 16.832 1.00 91.56 83 GLU A CA 1
ATOM 685 C C . GLU A 1 83 ? -8.910 -2.817 15.755 1.00 91.56 83 GLU A C 1
ATOM 687 O O . GLU A 1 83 ? -8.201 -2.022 15.138 1.00 91.56 83 GLU A O 1
ATOM 692 N N . ILE A 1 84 ? -10.229 -2.899 15.547 1.00 91.56 84 ILE A N 1
ATOM 693 C CA . ILE A 1 84 ? -10.945 -2.033 14.601 1.00 91.56 84 ILE A CA 1
ATOM 694 C C . ILE A 1 84 ? -10.848 -0.569 15.031 1.00 91.56 84 ILE A C 1
ATOM 696 O O . ILE A 1 84 ? -10.564 0.284 14.192 1.00 91.56 84 ILE A O 1
ATOM 700 N N . LEU A 1 85 ? -11.042 -0.269 16.317 1.00 92.25 85 LEU A N 1
ATOM 701 C CA . LEU A 1 85 ? -10.940 1.101 16.831 1.00 92.25 85 LEU A CA 1
ATOM 702 C C . LEU A 1 85 ? -9.518 1.664 16.729 1.00 92.25 85 LEU A C 1
ATOM 704 O O . LEU A 1 85 ? -9.355 2.853 16.477 1.00 92.25 85 LEU A O 1
ATOM 708 N N . LYS A 1 86 ? -8.493 0.817 16.881 1.00 90.88 86 LYS A N 1
ATOM 709 C CA . LYS A 1 86 ? -7.088 1.210 16.711 1.00 90.88 86 LYS A CA 1
ATOM 710 C C . LYS A 1 86 ? -6.717 1.450 15.242 1.00 90.88 86 LYS A C 1
ATOM 712 O O . LYS A 1 86 ? -5.801 2.219 14.963 1.00 90.88 86 LYS A O 1
ATOM 717 N N . SER A 1 87 ? -7.392 0.788 14.302 1.00 84.62 87 SER A N 1
ATOM 718 C CA . SER A 1 87 ? -7.114 0.946 12.872 1.00 84.62 87 SER A CA 1
ATOM 719 C C . SER A 1 87 ? -7.560 2.319 12.354 1.00 84.62 87 SER A C 1
ATOM 721 O O . SER A 1 87 ? -8.723 2.700 12.495 1.00 84.62 87 SER A O 1
ATOM 723 N N . SER A 1 88 ? -6.656 3.050 11.700 1.00 77.44 88 SER A N 1
ATOM 724 C CA . SER A 1 88 ? -6.941 4.368 11.107 1.00 77.44 88 SER A CA 1
ATOM 725 C C . SER A 1 88 ? -7.905 4.293 9.916 1.00 77.44 88 SER A C 1
ATOM 727 O O . SER A 1 88 ? -8.652 5.230 9.658 1.00 77.44 88 SER A O 1
ATOM 729 N N . THR A 1 89 ? -7.943 3.155 9.221 1.00 72.31 89 THR A N 1
ATOM 730 C CA . THR A 1 89 ? -8.724 2.930 7.998 1.00 72.31 89 THR A CA 1
ATOM 731 C C . THR A 1 89 ? -9.725 1.788 8.158 1.00 72.31 89 THR A C 1
ATOM 733 O O . THR A 1 89 ? -9.433 0.757 8.761 1.00 72.31 89 THR A O 1
ATOM 736 N N . ASP A 1 90 ? -10.913 1.952 7.572 1.00 69.38 90 ASP A N 1
ATOM 737 C CA . ASP A 1 90 ? -11.933 0.895 7.485 1.00 69.38 90 ASP A CA 1
ATOM 738 C C . ASP A 1 90 ? -11.660 -0.098 6.351 1.00 69.38 90 ASP A C 1
ATOM 740 O O . ASP A 1 90 ? -12.118 -1.250 6.370 1.00 69.38 90 ASP A O 1
ATOM 744 N N . ARG A 1 91 ? -10.890 0.336 5.352 1.00 68.19 91 ARG A N 1
ATOM 745 C CA . ARG A 1 91 ? -10.500 -0.476 4.205 1.00 68.19 91 ARG A CA 1
ATOM 746 C C . ARG A 1 91 ? -9.170 -1.161 4.477 1.00 68.19 91 ARG A C 1
ATOM 748 O O . ARG A 1 91 ? -8.220 -0.540 4.949 1.00 68.19 91 ARG A O 1
ATOM 755 N N . THR A 1 92 ? -9.109 -2.446 4.146 1.00 66.31 92 THR A N 1
ATOM 756 C CA . THR A 1 92 ? -7.837 -3.157 4.023 1.00 66.31 92 THR A CA 1
ATOM 757 C C . THR A 1 92 ? -7.161 -2.631 2.757 1.00 66.31 92 THR A C 1
ATOM 759 O O . THR A 1 92 ? -7.563 -2.992 1.653 1.00 66.31 92 THR A O 1
ATOM 762 N N . PHE A 1 93 ? -6.194 -1.722 2.891 1.00 62.56 93 PHE A N 1
ATOM 763 C CA . PHE A 1 93 ? -5.365 -1.326 1.756 1.00 62.56 93 PHE A CA 1
ATOM 764 C C . PHE A 1 93 ? -4.410 -2.474 1.452 1.00 62.56 93 PHE A C 1
ATOM 766 O O . PHE A 1 93 ? -3.639 -2.888 2.313 1.00 62.56 93 PHE A O 1
ATOM 773 N N . HIS A 1 94 ? -4.493 -3.022 0.242 1.00 60.97 94 HIS A N 1
ATOM 774 C CA . HIS A 1 94 ? -3.617 -4.122 -0.143 1.00 60.97 94 HIS A CA 1
ATOM 775 C C . HIS A 1 94 ? -2.186 -3.659 -0.444 1.00 60.97 94 HIS A C 1
ATOM 777 O O . HIS A 1 94 ? -1.279 -4.458 -0.254 1.00 60.97 94 HIS A O 1
ATOM 783 N N . ASN A 1 95 ? -1.965 -2.389 -0.813 1.00 57.25 95 ASN A N 1
ATOM 784 C CA . ASN A 1 95 ? -0.659 -1.898 -1.266 1.00 57.25 95 ASN A CA 1
ATOM 785 C C . ASN A 1 95 ? -0.370 -0.470 -0.755 1.00 57.25 95 ASN A C 1
ATOM 787 O O . ASN A 1 95 ? -0.414 0.481 -1.531 1.00 57.25 95 ASN A O 1
ATOM 791 N N . GLU A 1 96 ? -0.113 -0.290 0.543 1.00 61.38 96 GLU A N 1
ATOM 792 C CA . GLU A 1 96 ? 0.472 0.977 1.037 1.00 61.38 96 GLU A CA 1
ATOM 793 C C . GLU A 1 96 ? 1.976 1.067 0.713 1.00 61.38 96 GLU A C 1
ATOM 795 O O . GLU A 1 96 ? 2.541 2.150 0.612 1.00 61.38 96 GLU A O 1
ATOM 800 N N . PHE A 1 97 ? 2.611 -0.083 0.476 1.00 68.19 97 PHE A N 1
ATOM 801 C CA . PHE A 1 97 ? 4.027 -0.201 0.150 1.00 68.19 97 PHE A CA 1
ATOM 802 C C . PHE A 1 97 ? 4.235 -0.465 -1.341 1.00 68.19 97 PHE A C 1
ATOM 804 O O . PHE A 1 97 ? 3.385 -1.072 -2.001 1.00 68.19 97 PHE A O 1
ATOM 811 N N . GLU A 1 98 ? 5.393 -0.048 -1.858 1.00 71.50 98 GLU A N 1
ATOM 812 C CA . GLU A 1 98 ? 5.822 -0.422 -3.202 1.00 71.50 98 GLU A CA 1
ATOM 813 C C . GLU A 1 98 ? 5.946 -1.952 -3.281 1.00 71.50 98 GLU A C 1
ATOM 815 O O . GLU A 1 98 ? 6.658 -2.587 -2.500 1.00 71.50 98 GLU A O 1
ATOM 820 N N . GLU A 1 99 ? 5.182 -2.555 -4.190 1.00 72.88 99 GLU A N 1
ATOM 821 C CA . GLU A 1 99 ? 5.104 -4.003 -4.352 1.00 72.88 99 GLU A CA 1
ATOM 822 C C . GLU A 1 99 ? 6.466 -4.551 -4.806 1.00 72.88 99 GLU A C 1
ATOM 824 O O . GLU A 1 99 ? 6.877 -4.380 -5.953 1.00 72.88 99 GLU A O 1
ATOM 829 N N . THR A 1 100 ? 7.177 -5.216 -3.893 1.00 77.94 100 THR A N 1
ATOM 830 C CA . THR A 1 100 ? 8.495 -5.820 -4.158 1.00 77.94 100 THR A CA 1
ATOM 831 C C . THR A 1 100 ? 8.394 -7.249 -4.688 1.00 77.94 100 THR A C 1
ATOM 833 O O . THR A 1 100 ? 9.404 -7.825 -5.105 1.00 77.94 100 THR A O 1
ATOM 836 N N . ARG A 1 101 ? 7.193 -7.850 -4.696 1.00 80.62 101 ARG A N 1
ATOM 837 C CA . ARG A 1 101 ? 6.994 -9.204 -5.222 1.00 80.62 101 ARG A CA 1
ATOM 838 C C . ARG A 1 101 ? 7.144 -9.211 -6.743 1.00 80.62 101 ARG A C 1
ATOM 840 O O . ARG A 1 101 ? 6.457 -8.497 -7.466 1.00 80.62 101 ARG A O 1
ATOM 847 N N . GLY A 1 102 ? 8.009 -10.097 -7.237 1.00 83.81 102 GLY A N 1
ATOM 848 C CA . GLY A 1 102 ? 8.166 -10.380 -8.662 1.00 83.81 102 GLY A CA 1
ATOM 849 C C . GLY A 1 102 ? 9.621 -10.466 -9.114 1.00 83.81 102 GLY A C 1
ATOM 850 O O . GLY A 1 102 ? 10.553 -10.037 -8.437 1.00 83.81 102 GLY A O 1
ATOM 851 N N . ARG A 1 103 ? 9.831 -11.042 -10.301 1.00 83.75 103 ARG A N 1
ATOM 852 C CA . ARG A 1 103 ? 11.149 -11.053 -10.942 1.00 83.75 103 ARG A CA 1
ATOM 853 C C . ARG A 1 103 ? 11.477 -9.642 -11.431 1.00 83.75 103 ARG A C 1
ATOM 855 O O . ARG A 1 103 ? 10.703 -9.071 -12.198 1.00 83.75 103 ARG A O 1
ATOM 862 N N . LYS A 1 104 ? 12.652 -9.122 -11.056 1.00 84.94 104 LYS A N 1
ATOM 863 C CA . LYS A 1 104 ? 13.162 -7.844 -11.580 1.00 84.94 104 LYS A CA 1
ATOM 864 C C . LYS A 1 104 ? 13.152 -7.855 -13.111 1.00 84.94 104 LYS A C 1
ATOM 866 O O . LYS A 1 104 ? 13.549 -8.843 -13.740 1.00 84.94 104 LYS A O 1
ATOM 871 N N . LYS A 1 105 ? 12.685 -6.756 -13.709 1.00 87.00 105 LYS A N 1
ATOM 872 C CA . LYS A 1 105 ? 12.684 -6.581 -15.166 1.00 87.00 105 LYS A CA 1
ATOM 873 C C . LYS A 1 105 ? 14.128 -6.635 -15.680 1.00 87.00 105 LYS A C 1
ATOM 875 O O . LYS A 1 105 ? 15.031 -6.086 -15.061 1.00 87.00 105 LYS A O 1
ATOM 880 N N . LEU A 1 106 ? 14.340 -7.306 -16.814 1.00 89.31 106 LEU A N 1
ATOM 881 C CA . LEU A 1 106 ? 15.664 -7.400 -17.452 1.00 89.31 106 LEU A CA 1
ATOM 882 C C . LEU A 1 106 ? 16.067 -6.099 -18.167 1.00 89.31 106 LEU A C 1
ATOM 884 O O . LEU A 1 106 ? 17.254 -5.808 -18.298 1.00 89.31 106 LEU A O 1
ATOM 888 N N . LEU A 1 107 ? 15.069 -5.334 -18.616 1.00 88.56 107 LEU A N 1
ATOM 889 C CA . LEU A 1 107 ? 15.218 -3.985 -19.153 1.00 88.56 107 LEU A CA 1
ATOM 890 C C . LEU A 1 107 ? 14.720 -3.003 -18.100 1.00 88.56 107 LEU A C 1
ATOM 892 O O . LEU A 1 107 ? 13.596 -3.159 -17.610 1.00 88.56 107 LEU A O 1
ATOM 896 N N . THR A 1 108 ? 15.561 -2.037 -17.751 1.00 89.94 108 THR A N 1
ATOM 897 C CA . THR A 1 108 ? 15.154 -0.925 -16.891 1.00 89.94 108 THR A CA 1
ATOM 898 C C . THR A 1 108 ? 14.363 0.099 -17.704 1.00 89.94 108 THR A C 1
ATOM 900 O O . THR A 1 108 ? 14.281 0.000 -18.932 1.00 89.94 108 THR A O 1
ATOM 903 N N . ASP A 1 109 ? 13.742 1.071 -1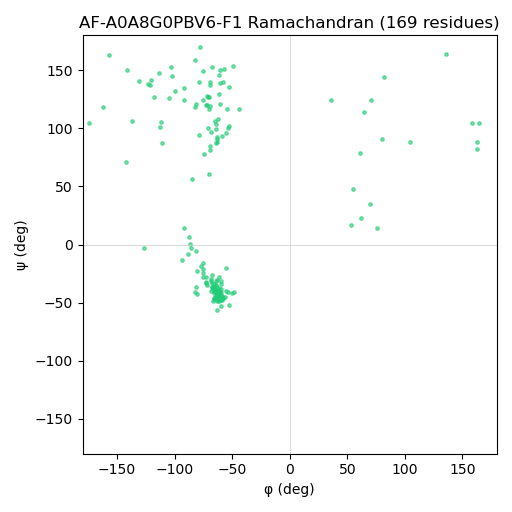7.043 1.00 88.12 109 ASP A N 1
ATOM 904 C CA . ASP A 1 109 ? 13.014 2.115 -17.766 1.00 88.12 109 ASP A CA 1
ATOM 905 C C . ASP A 1 109 ? 13.980 3.029 -18.552 1.00 88.12 109 ASP A C 1
ATOM 907 O O . ASP A 1 109 ? 13.660 3.435 -19.668 1.00 88.12 109 ASP A O 1
ATOM 911 N N . GLU A 1 110 ? 15.217 3.222 -18.081 1.00 88.81 110 GLU A N 1
ATOM 912 C CA . GLU A 1 110 ? 16.256 3.961 -18.814 1.00 88.81 110 GLU A CA 1
ATOM 913 C C . GLU A 1 110 ? 16.695 3.231 -20.092 1.00 88.81 110 GLU A C 1
ATOM 915 O O . GLU A 1 110 ? 16.935 3.859 -21.126 1.00 88.81 110 GLU A O 1
ATOM 920 N N . ASP A 1 111 ? 16.787 1.898 -20.047 1.00 89.50 111 ASP A N 1
ATOM 921 C CA . ASP A 1 111 ? 17.067 1.081 -21.231 1.00 89.50 111 ASP A CA 1
ATOM 922 C C . ASP A 1 111 ? 15.958 1.248 -22.280 1.00 89.50 111 ASP A C 1
ATOM 924 O O . ASP A 1 111 ? 16.222 1.369 -23.477 1.00 89.50 111 ASP A O 1
ATOM 928 N N . ILE A 1 112 ? 14.703 1.288 -21.830 1.00 88.06 112 ILE A N 1
ATOM 929 C CA . ILE A 1 112 ? 13.535 1.507 -22.687 1.00 88.06 112 ILE A CA 1
ATOM 930 C C . ILE A 1 112 ? 13.593 2.903 -23.325 1.00 88.06 112 ILE A C 1
ATOM 932 O O . ILE A 1 112 ? 13.324 3.033 -24.521 1.00 88.06 112 ILE A O 1
ATOM 936 N N . ASP A 1 113 ? 14.010 3.928 -22.581 1.00 87.31 113 ASP A N 1
ATOM 937 C CA . ASP A 1 113 ? 14.169 5.288 -23.101 1.00 87.31 113 ASP A CA 1
ATOM 938 C C . ASP A 1 113 ? 15.311 5.416 -24.117 1.00 87.31 113 ASP A C 1
ATOM 940 O O . ASP A 1 113 ? 15.177 6.132 -25.113 1.00 87.31 113 ASP A O 1
ATOM 944 N N . LYS A 1 114 ? 16.422 4.696 -23.931 1.00 87.50 114 LYS A N 1
ATOM 945 C CA . LYS A 1 114 ? 17.494 4.617 -24.941 1.00 87.50 114 LYS A CA 1
ATOM 946 C C . LYS A 1 114 ? 16.993 3.979 -26.236 1.00 87.50 114 LYS A C 1
ATOM 948 O O . LYS A 1 114 ? 17.233 4.514 -27.318 1.00 87.50 114 LYS A O 1
ATOM 953 N N . LEU A 1 115 ? 16.240 2.881 -26.131 1.00 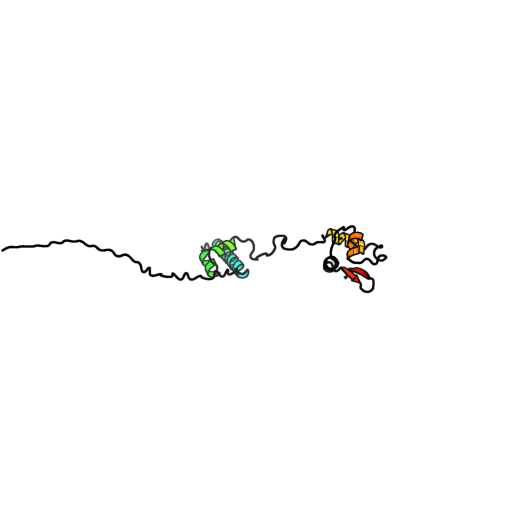85.06 115 LEU A N 1
ATOM 954 C CA . LEU A 1 115 ? 15.629 2.224 -27.291 1.00 85.06 115 LEU A CA 1
ATOM 955 C C . LEU A 1 115 ? 14.616 3.139 -27.985 1.00 85.06 115 LEU A C 1
ATOM 957 O O . LEU A 1 115 ? 14.568 3.171 -29.212 1.00 85.06 115 LEU A O 1
ATOM 961 N N . LYS A 1 116 ? 13.853 3.927 -27.219 1.00 82.25 116 LYS A N 1
ATOM 962 C CA . LYS A 1 116 ? 12.956 4.956 -27.755 1.00 82.25 116 LYS A CA 1
ATOM 963 C C . LYS A 1 116 ? 13.731 5.997 -28.555 1.00 82.25 116 LYS A C 1
ATOM 965 O O . LYS A 1 116 ? 13.396 6.230 -29.709 1.00 82.25 116 LYS A O 1
ATOM 970 N N . LYS A 1 117 ? 14.772 6.600 -27.974 1.00 83.88 117 LYS A N 1
ATOM 971 C CA . LYS A 1 117 ? 15.597 7.610 -28.659 1.00 83.88 117 LYS A CA 1
ATOM 972 C C . LYS A 1 117 ? 16.158 7.085 -29.975 1.00 83.88 117 LYS A C 1
ATOM 974 O O . LYS A 1 117 ? 16.155 7.809 -30.960 1.00 83.88 117 LYS A O 1
ATOM 979 N N . LEU A 1 118 ? 16.579 5.821 -29.999 1.00 82.12 118 LEU A N 1
ATOM 980 C CA . LEU A 1 118 ? 17.061 5.184 -31.215 1.00 82.12 118 LEU A CA 1
ATOM 981 C C . LEU A 1 118 ? 15.953 5.005 -32.257 1.00 82.12 118 LEU A C 1
ATOM 983 O O . LEU A 1 118 ? 16.157 5.384 -33.403 1.00 82.12 118 LEU A O 1
ATOM 987 N N . ILE A 1 119 ? 14.787 4.478 -31.872 1.00 77.06 119 ILE A N 1
ATOM 988 C CA . ILE A 1 119 ? 13.650 4.273 -32.789 1.00 77.06 119 ILE A CA 1
ATOM 989 C C . ILE A 1 119 ? 13.186 5.591 -33.421 1.00 77.06 119 ILE A C 1
ATOM 991 O O . ILE A 1 119 ? 12.832 5.607 -34.593 1.00 77.06 119 ILE A O 1
ATOM 995 N N . TRP A 1 120 ? 13.196 6.680 -32.651 1.00 74.56 120 TRP A N 1
ATOM 996 C CA . TRP A 1 120 ? 12.791 8.014 -33.103 1.00 74.56 120 TRP A CA 1
ATOM 997 C C . TRP A 1 120 ? 13.918 8.811 -33.776 1.00 74.56 120 TRP A C 1
ATOM 999 O O . TRP A 1 120 ? 13.681 9.927 -34.227 1.00 74.56 120 TRP A O 1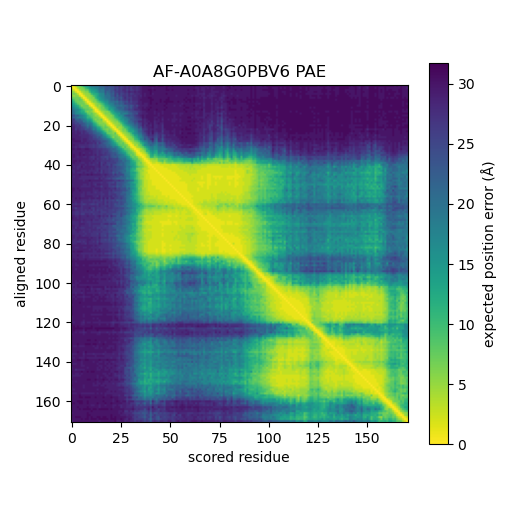
ATOM 1009 N N . SER A 1 121 ? 15.138 8.272 -33.833 1.00 74.19 121 SER A N 1
ATOM 1010 C CA . SER A 1 121 ? 16.236 8.918 -34.552 1.00 74.19 121 SER A CA 1
ATOM 1011 C C . SER A 1 121 ? 16.110 8.672 -36.057 1.00 74.19 121 SER A C 1
ATOM 1013 O O . SER A 1 121 ? 15.812 7.556 -36.483 1.00 74.19 121 SER A O 1
ATOM 1015 N N . GLU A 1 122 ? 16.405 9.695 -36.864 1.00 55.62 122 GLU A N 1
ATOM 1016 C CA . GLU A 1 122 ? 16.329 9.669 -38.340 1.00 55.62 122 GLU A CA 1
ATOM 1017 C C . GLU A 1 122 ? 17.168 8.536 -38.974 1.00 55.62 122 GLU A C 1
ATOM 1019 O O . GLU A 1 122 ? 16.894 8.070 -40.076 1.00 55.62 122 GLU A O 1
ATOM 1024 N N . ASN A 1 123 ? 18.151 8.006 -38.239 1.00 56.78 123 ASN A N 1
ATOM 1025 C CA . ASN A 1 123 ? 19.018 6.910 -38.677 1.00 56.78 123 ASN A CA 1
ATOM 1026 C C . ASN A 1 123 ? 18.408 5.506 -38.521 1.00 56.78 123 ASN A C 1
ATOM 1028 O O . ASN A 1 123 ? 19.039 4.520 -38.920 1.00 56.78 123 ASN A O 1
ATOM 1032 N N . PHE A 1 124 ? 17.223 5.378 -37.916 1.00 58.62 124 PHE A N 1
ATOM 1033 C CA . PHE A 1 124 ? 16.573 4.081 -37.732 1.00 58.62 124 PHE A CA 1
ATOM 1034 C C . PHE A 1 124 ? 15.824 3.613 -38.980 1.00 58.62 124 PHE A C 1
ATOM 1036 O O . PHE A 1 124 ? 15.875 2.429 -39.300 1.00 58.62 124 PHE A O 1
ATOM 1043 N N . GLU A 1 125 ? 15.194 4.518 -39.732 1.00 55.59 125 GLU A N 1
ATOM 1044 C CA . GLU A 1 125 ? 14.418 4.165 -40.932 1.00 55.59 125 GLU A CA 1
ATOM 1045 C C . GLU A 1 125 ? 15.293 3.557 -42.040 1.00 55.59 125 GLU A C 1
ATOM 1047 O O . GLU A 1 125 ? 14.865 2.648 -42.750 1.00 55.59 125 GLU A O 1
ATOM 1052 N N . ALA A 1 126 ? 16.561 3.973 -42.121 1.00 54.25 126 ALA A N 1
ATOM 1053 C CA . ALA A 1 126 ? 17.540 3.421 -43.057 1.00 54.25 126 ALA A CA 1
ATOM 1054 C C . ALA A 1 126 ? 18.099 2.047 -42.630 1.00 54.25 126 ALA A C 1
ATOM 1056 O O . ALA A 1 126 ? 18.663 1.320 -43.451 1.00 54.25 126 ALA A O 1
ATOM 1057 N N . ARG A 1 127 ? 17.972 1.666 -41.351 1.00 60.03 127 ARG A N 1
ATOM 1058 C CA . ARG A 1 127 ? 18.530 0.422 -40.802 1.00 60.03 127 ARG A CA 1
ATOM 1059 C C . ARG A 1 127 ? 17.392 -0.528 -40.439 1.00 60.03 127 ARG A C 1
ATOM 1061 O O . ARG A 1 127 ? 16.753 -0.376 -39.405 1.00 60.03 127 ARG A O 1
ATOM 1068 N N . GLN A 1 128 ? 17.178 -1.577 -41.234 1.00 66.56 128 GLN A N 1
ATOM 1069 C CA . GLN A 1 128 ? 16.201 -2.638 -40.936 1.00 66.56 128 GLN A CA 1
ATOM 1070 C C . GLN A 1 128 ? 16.640 -3.530 -39.753 1.00 66.56 128 GLN A C 1
ATOM 1072 O O . GLN A 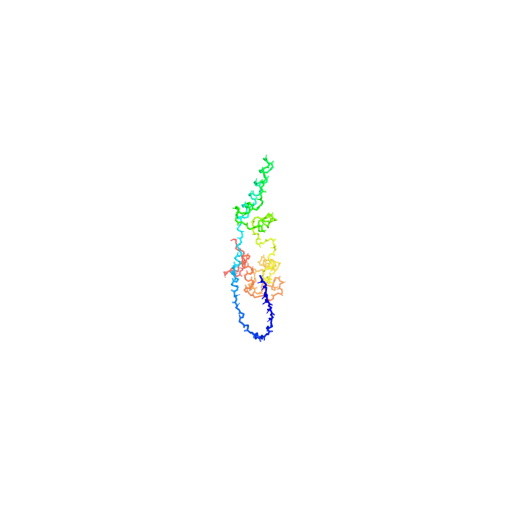1 128 ? 16.828 -4.739 -39.888 1.00 66.56 128 GLN A O 1
ATOM 1077 N N . LEU A 1 129 ? 16.810 -2.955 -38.562 1.00 72.56 129 LEU A N 1
ATOM 1078 C CA . LEU A 1 129 ? 17.304 -3.673 -37.393 1.00 72.56 129 LEU A CA 1
ATOM 1079 C C . LEU A 1 129 ? 16.272 -4.692 -36.891 1.00 72.56 129 LEU A C 1
ATOM 1081 O O . LEU A 1 129 ? 15.050 -4.474 -36.838 1.00 72.56 129 LEU A O 1
ATOM 1085 N N . THR A 1 130 ? 16.775 -5.856 -36.496 1.00 75.56 130 THR A N 1
ATOM 1086 C CA . THR A 1 130 ? 15.996 -6.847 -35.751 1.00 75.56 130 THR A CA 1
ATOM 1087 C C . THR A 1 130 ? 15.972 -6.496 -34.259 1.00 75.56 130 THR A C 1
ATOM 1089 O O . THR A 1 130 ? 16.830 -5.773 -33.761 1.00 75.56 130 THR A O 1
ATOM 1092 N N . TRP A 1 131 ? 14.991 -7.010 -33.507 1.00 76.81 131 TRP A N 1
ATOM 1093 C CA . TRP A 1 131 ? 14.861 -6.707 -32.071 1.00 76.81 131 TRP A CA 1
ATOM 1094 C C . TRP A 1 131 ? 16.127 -6.975 -31.235 1.00 76.81 131 TRP A C 1
ATOM 1096 O O . TRP A 1 131 ? 16.424 -6.148 -30.379 1.00 76.81 131 TRP A O 1
ATOM 1106 N N . PRO A 1 132 ? 16.890 -8.068 -31.450 1.00 75.00 132 PRO A N 1
ATOM 1107 C CA . PRO A 1 132 ? 18.154 -8.271 -30.740 1.00 75.00 132 PRO A CA 1
ATOM 1108 C C . PRO A 1 132 ? 19.239 -7.263 -31.132 1.00 75.00 132 PRO A C 1
ATOM 1110 O O . PRO A 1 132 ? 20.032 -6.876 -30.286 1.00 75.00 132 PRO A O 1
ATOM 1113 N N . GLN A 1 133 ? 19.255 -6.808 -32.389 1.00 80.25 133 GLN A N 1
ATOM 1114 C CA . GLN A 1 133 ? 20.212 -5.812 -32.887 1.00 80.25 133 GLN A CA 1
ATOM 1115 C C . GLN A 1 133 ? 19.889 -4.387 -32.410 1.00 80.25 133 GLN A C 1
ATOM 1117 O O . GLN A 1 133 ? 20.749 -3.514 -32.459 1.00 80.25 133 GLN A O 1
ATOM 1122 N N . LEU A 1 134 ? 18.669 -4.154 -31.915 1.00 81.56 134 LEU A N 1
ATOM 1123 C CA . LEU A 1 134 ? 18.241 -2.874 -31.349 1.00 81.56 134 LEU A CA 1
ATOM 1124 C C . LEU A 1 134 ? 19.011 -2.521 -30.064 1.00 81.56 134 LEU A C 1
ATOM 1126 O O . LEU A 1 134 ? 19.330 -1.360 -29.838 1.00 81.56 134 LEU A O 1
ATOM 1130 N N . LEU A 1 135 ? 19.312 -3.527 -29.236 1.00 85.88 135 LEU A N 1
ATOM 1131 C CA . LEU A 1 135 ? 20.001 -3.353 -27.955 1.00 85.88 135 LEU A CA 1
ATOM 1132 C C . LEU A 1 135 ? 21.426 -2.800 -28.119 1.00 85.88 135 LEU A C 1
ATOM 1134 O O . LEU A 1 135 ? 21.678 -1.716 -27.593 1.00 85.88 135 LEU A O 1
ATOM 1138 N N . PRO A 1 136 ? 22.332 -3.441 -28.887 1.00 86.00 136 PRO A N 1
ATOM 1139 C CA . PRO A 1 136 ? 23.674 -2.902 -29.087 1.00 86.00 136 PRO A CA 1
ATOM 1140 C C . PRO A 1 136 ? 23.640 -1.566 -29.835 1.00 86.00 136 PRO A C 1
ATOM 1142 O O . PRO A 1 136 ? 24.407 -0.666 -29.511 1.00 86.00 136 PRO A O 1
ATOM 1145 N N . ALA A 1 137 ? 22.706 -1.379 -30.776 1.00 83.50 137 ALA A N 1
ATOM 1146 C CA . ALA A 1 137 ? 22.560 -0.106 -31.478 1.00 83.50 137 ALA A CA 1
ATOM 1147 C C . ALA A 1 137 ? 22.180 1.050 -30.529 1.00 83.50 137 ALA A C 1
ATOM 1149 O O . ALA A 1 137 ? 22.581 2.187 -30.763 1.00 83.50 137 ALA A O 1
ATOM 1150 N N . ALA A 1 138 ? 21.444 0.762 -29.448 1.00 85.31 138 ALA A N 1
ATOM 1151 C CA . ALA A 1 138 ? 21.072 1.726 -28.411 1.00 85.31 138 ALA A CA 1
ATOM 1152 C C . ALA A 1 138 ? 22.122 1.850 -27.286 1.00 85.31 138 ALA A C 1
ATOM 1154 O O . ALA A 1 138 ? 21.865 2.520 -26.282 1.00 85.31 138 ALA A O 1
ATOM 1155 N N . GLY A 1 139 ? 23.284 1.196 -27.425 1.00 87.00 139 GLY A N 1
ATOM 1156 C CA . GLY A 1 139 ? 24.334 1.170 -26.404 1.00 87.00 139 GLY A CA 1
ATOM 1157 C C . GLY A 1 139 ? 23.952 0.358 -25.163 1.00 87.00 139 GLY A C 1
ATOM 1158 O O . GLY A 1 139 ? 24.273 0.754 -24.041 1.00 87.00 139 GLY A O 1
ATOM 1159 N N . ILE A 1 140 ? 23.194 -0.730 -25.344 1.00 89.00 140 ILE A N 1
ATOM 1160 C CA . ILE A 1 140 ? 22.767 -1.638 -24.275 1.00 89.00 140 ILE A CA 1
ATOM 1161 C C . ILE A 1 140 ? 23.443 -2.997 -24.473 1.00 89.00 140 ILE A C 1
ATOM 1163 O O . ILE A 1 140 ? 22.972 -3.837 -25.242 1.00 89.00 140 ILE A O 1
ATOM 1167 N N . ASP A 1 141 ? 24.499 -3.246 -23.701 1.00 86.69 141 ASP A N 1
ATOM 1168 C CA . ASP A 1 141 ? 25.262 -4.501 -23.721 1.00 86.69 141 ASP A CA 1
ATOM 1169 C C . ASP A 1 141 ? 24.624 -5.575 -22.828 1.00 86.69 141 ASP A C 1
ATOM 1171 O O . ASP A 1 141 ? 25.226 -6.107 -21.896 1.00 86.69 141 ASP A O 1
ATOM 1175 N N . LYS A 1 142 ? 23.350 -5.889 -23.087 1.00 86.75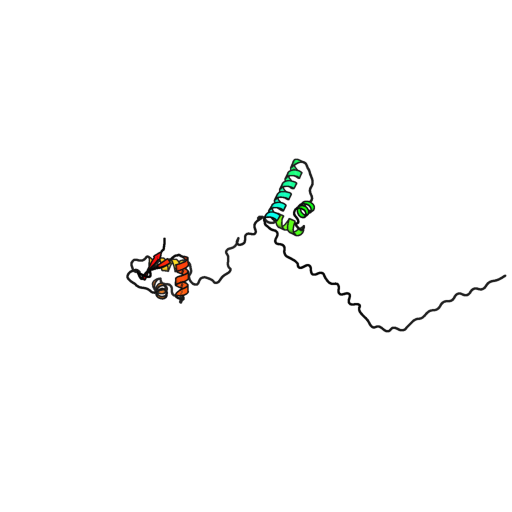 142 LYS A N 1
ATOM 1176 C CA . LYS A 1 142 ? 22.621 -6.954 -22.384 1.00 86.75 142 LYS A CA 1
ATOM 1177 C C . LYS A 1 142 ? 22.190 -8.036 -23.363 1.00 86.75 142 LYS A C 1
ATOM 1179 O O . LYS A 1 142 ? 21.486 -7.770 -24.335 1.00 86.75 142 LYS A O 1
ATOM 1184 N N . GLN A 1 143 ? 22.534 -9.287 -23.064 1.00 86.56 143 GLN A N 1
ATOM 1185 C CA . GLN A 1 143 ? 22.052 -10.438 -23.828 1.00 86.56 143 GLN A CA 1
ATOM 1186 C C . GLN A 1 143 ? 20.620 -10.782 -23.408 1.00 86.56 143 GLN A C 1
ATOM 1188 O O . GLN A 1 143 ? 20.380 -11.480 -22.424 1.00 86.56 143 GLN A O 1
ATOM 1193 N N . ILE A 1 144 ? 19.646 -10.248 -24.143 1.00 88.44 144 ILE A N 1
ATOM 1194 C CA . ILE A 1 144 ? 18.223 -10.410 -23.840 1.00 88.44 144 ILE A CA 1
ATOM 1195 C C . ILE A 1 144 ? 17.515 -11.061 -25.026 1.00 88.44 144 ILE A C 1
ATOM 1197 O O . ILE A 1 144 ? 17.724 -10.705 -26.184 1.00 88.44 144 ILE A O 1
ATOM 1201 N N . SER A 1 145 ? 16.628 -12.017 -24.734 1.00 88.62 145 SER A N 1
ATOM 1202 C CA . SER A 1 145 ? 15.864 -12.699 -25.777 1.00 88.62 145 SER A CA 1
ATOM 1203 C C . SER A 1 145 ? 14.981 -11.724 -26.570 1.00 88.62 145 SER A C 1
ATOM 1205 O O . SER A 1 145 ? 14.368 -10.809 -26.009 1.00 88.62 145 SER A O 1
ATOM 1207 N N . ARG A 1 146 ? 14.812 -11.989 -27.872 1.00 85.88 146 ARG A N 1
ATOM 1208 C CA . ARG A 1 146 ? 13.874 -11.262 -28.749 1.00 85.88 146 ARG A CA 1
ATOM 1209 C C . ARG A 1 146 ? 12.477 -11.134 -28.134 1.00 85.88 146 ARG A C 1
ATOM 1211 O O . ARG A 1 146 ? 11.838 -10.092 -28.265 1.00 85.88 146 ARG A O 1
ATOM 1218 N N . ALA A 1 147 ? 11.988 -12.198 -27.495 1.00 85.44 147 ALA A N 1
ATOM 1219 C CA . ALA A 1 147 ? 10.662 -12.224 -26.886 1.00 85.44 147 ALA A CA 1
ATOM 1220 C C . ALA A 1 147 ? 10.556 -11.243 -25.711 1.00 85.44 147 ALA A C 1
ATOM 1222 O O . ALA A 1 147 ? 9.544 -10.557 -25.582 1.00 85.44 147 ALA A O 1
ATOM 1223 N N . THR A 1 148 ? 11.604 -11.132 -24.892 1.00 88.88 148 THR A N 1
ATOM 1224 C CA . THR A 1 148 ? 11.658 -10.182 -23.776 1.00 88.88 148 THR A CA 1
ATOM 1225 C C . THR A 1 148 ? 11.665 -8.739 -24.274 1.00 88.88 148 THR A C 1
ATOM 1227 O O . THR A 1 148 ? 10.857 -7.949 -23.797 1.00 88.88 148 THR A O 1
ATOM 1230 N N . VAL A 1 149 ? 12.498 -8.409 -25.271 1.00 87.12 149 VAL A N 1
ATOM 1231 C CA . VAL A 1 149 ? 12.541 -7.059 -25.869 1.00 87.12 149 VAL A CA 1
ATOM 1232 C C . VAL A 1 149 ? 11.180 -6.691 -26.463 1.00 87.12 149 VAL A C 1
ATOM 1234 O O . VAL A 1 149 ? 10.623 -5.640 -26.159 1.00 87.12 149 VAL A O 1
ATOM 1237 N N . ARG A 1 150 ? 10.580 -7.603 -27.239 1.00 85.31 150 ARG A N 1
ATOM 1238 C CA . ARG A 1 150 ? 9.250 -7.401 -27.828 1.00 85.31 150 ARG A CA 1
ATOM 1239 C C . ARG A 1 150 ? 8.169 -7.184 -26.769 1.00 85.31 150 ARG A C 1
ATOM 1241 O O . ARG A 1 150 ? 7.310 -6.334 -26.969 1.00 85.31 150 ARG A O 1
ATOM 1248 N N . ARG A 1 151 ? 8.169 -7.960 -25.678 1.00 85.56 151 ARG A N 1
ATOM 1249 C CA . ARG A 1 151 ? 7.193 -7.788 -24.589 1.00 85.56 151 ARG A CA 1
ATOM 1250 C C . ARG A 1 151 ? 7.395 -6.454 -23.879 1.00 85.56 151 ARG A C 1
ATOM 1252 O O . ARG A 1 151 ? 6.420 -5.741 -23.703 1.00 85.56 151 ARG A O 1
ATOM 1259 N N . ALA A 1 152 ? 8.635 -6.102 -23.543 1.00 87.19 152 ALA A N 1
ATOM 1260 C CA . ALA A 1 152 ? 8.952 -4.856 -22.847 1.00 87.19 152 ALA A CA 1
ATOM 1261 C C . ALA A 1 152 ? 8.501 -3.617 -23.638 1.00 87.19 152 ALA A C 1
ATOM 1263 O O . ALA A 1 152 ? 7.812 -2.759 -23.095 1.00 87.19 152 ALA A O 1
ATOM 1264 N N . LEU A 1 153 ? 8.811 -3.563 -24.937 1.00 83.56 153 LEU A N 1
ATOM 1265 C CA . LEU A 1 153 ? 8.386 -2.464 -25.812 1.00 83.56 153 LEU A CA 1
ATOM 1266 C C . LEU A 1 153 ? 6.879 -2.534 -26.122 1.00 83.56 153 LEU A C 1
ATOM 1268 O O . LEU A 1 153 ? 6.206 -1.510 -26.205 1.00 83.56 153 LEU A O 1
ATOM 1272 N N . GLY A 1 154 ? 6.319 -3.744 -26.213 1.00 79.88 154 GLY A N 1
ATOM 1273 C CA . GLY A 1 154 ? 4.888 -3.970 -26.408 1.00 79.88 154 GLY A CA 1
ATOM 1274 C C . GLY A 1 154 ? 4.020 -3.480 -25.245 1.00 79.88 154 GLY A C 1
ATOM 1275 O O . GLY A 1 154 ? 2.945 -2.943 -25.499 1.00 79.88 154 GLY A O 1
ATOM 1276 N N . THR A 1 155 ? 4.490 -3.594 -23.997 1.00 82.25 155 THR A N 1
ATOM 1277 C CA . THR A 1 155 ? 3.836 -3.009 -22.808 1.00 82.25 155 THR A CA 1
ATOM 1278 C C . THR A 1 155 ? 3.756 -1.484 -22.892 1.00 82.25 155 THR A C 1
ATOM 1280 O O . THR A 1 155 ? 2.836 -0.885 -22.350 1.00 82.25 155 THR A O 1
ATOM 1283 N N . ARG A 1 156 ? 4.689 -0.846 -23.607 1.00 78.19 156 ARG A N 1
ATOM 1284 C CA . ARG A 1 156 ? 4.685 0.597 -23.892 1.00 78.19 156 ARG A CA 1
ATOM 1285 C C . ARG A 1 156 ? 3.975 0.939 -25.215 1.00 78.19 156 ARG A C 1
ATOM 1287 O O . ARG A 1 156 ? 4.107 2.050 -25.711 1.00 78.19 156 ARG A O 1
ATOM 1294 N N . HIS A 1 157 ? 3.221 -0.010 -25.782 1.00 73.88 157 HIS A N 1
ATOM 1295 C CA . HIS A 1 157 ? 2.481 0.108 -27.048 1.00 73.88 157 HIS A CA 1
ATOM 1296 C C . HIS A 1 157 ? 3.345 0.356 -28.296 1.00 73.88 157 HIS A C 1
ATOM 1298 O O . HIS A 1 157 ? 2.840 0.799 -29.330 1.00 73.88 157 HIS A O 1
ATOM 1304 N N . TRP A 1 158 ? 4.630 0.002 -28.253 1.00 73.69 158 TRP A N 1
ATOM 1305 C CA . TRP A 1 158 ? 5.513 0.095 -29.413 1.00 73.69 158 TRP A CA 1
ATOM 1306 C C . TRP A 1 158 ? 5.524 -1.222 -30.183 1.00 73.69 158 TRP A C 1
ATOM 1308 O O . TRP A 1 158 ? 5.795 -2.295 -29.632 1.00 73.69 158 TRP A O 1
ATOM 1318 N N . ARG A 1 159 ? 5.206 -1.163 -31.479 1.00 65.50 159 ARG A N 1
ATOM 1319 C CA . ARG A 1 159 ? 5.160 -2.344 -32.350 1.00 65.50 159 ARG A CA 1
ATOM 1320 C C . ARG A 1 159 ? 5.937 -2.086 -33.630 1.00 65.50 159 ARG A C 1
ATOM 1322 O O . ARG A 1 159 ? 5.844 -1.016 -34.217 1.00 65.50 159 ARG A O 1
ATOM 1329 N N . LYS A 1 160 ? 6.664 -3.106 -34.091 1.00 60.97 160 LYS A N 1
ATOM 1330 C CA . LYS A 1 160 ? 7.224 -3.129 -35.447 1.00 60.97 160 LYS A CA 1
ATOM 1331 C C . LYS A 1 160 ? 6.059 -3.265 -36.429 1.00 60.97 160 LYS A C 1
ATOM 1333 O O . LYS A 1 160 ? 5.312 -4.241 -36.341 1.00 60.97 160 LYS A O 1
ATOM 1338 N N . CYS A 1 161 ? 5.878 -2.285 -37.307 1.00 58.59 161 CYS A N 1
ATOM 1339 C CA . CYS A 1 161 ? 4.959 -2.370 -38.432 1.00 58.59 161 CYS A CA 1
ATOM 1340 C C . CYS A 1 161 ? 5.412 -3.518 -39.343 1.00 58.59 161 CYS A C 1
ATOM 1342 O O . CYS A 1 161 ? 6.590 -3.615 -39.686 1.00 58.59 161 CYS A O 1
ATOM 1344 N N . VAL A 1 162 ? 4.484 -4.409 -39.701 1.00 51.84 162 VAL A N 1
ATOM 1345 C CA . VAL A 1 162 ? 4.768 -5.565 -40.567 1.00 51.84 162 VAL A CA 1
ATOM 1346 C C . VAL A 1 162 ? 5.081 -5.114 -41.998 1.00 51.84 162 VAL A C 1
ATOM 1348 O O . VAL A 1 162 ? 5.910 -5.739 -42.646 1.00 51.84 162 VAL A O 1
ATOM 1351 N N . ALA A 1 163 ? 4.479 -4.010 -42.454 1.00 44.12 163 ALA A N 1
ATOM 1352 C CA . ALA A 1 163 ? 4.682 -3.463 -43.796 1.00 44.12 163 ALA A CA 1
ATOM 1353 C C . ALA A 1 163 ? 5.968 -2.628 -43.916 1.00 44.12 163 ALA A C 1
ATOM 1355 O O . ALA A 1 163 ? 6.709 -2.784 -44.877 1.00 44.12 163 ALA A O 1
ATOM 1356 N N . CYS A 1 164 ? 6.262 -1.777 -42.927 1.00 51.06 164 CYS A N 1
ATOM 1357 C CA . CYS A 1 164 ? 7.397 -0.849 -43.011 1.00 51.06 164 CYS A CA 1
ATOM 1358 C C . CYS A 1 164 ? 8.681 -1.400 -42.377 1.00 51.06 164 CYS A C 1
ATOM 1360 O O . CYS A 1 164 ? 9.735 -0.801 -42.521 1.00 51.06 164 CYS A O 1
ATOM 1362 N N . LEU A 1 165 ? 8.606 -2.492 -41.602 1.00 52.06 165 LEU A N 1
ATOM 1363 C CA . LEU A 1 165 ? 9.695 -2.965 -40.732 1.00 52.06 165 LEU A CA 1
ATOM 1364 C C . LEU A 1 165 ? 10.244 -1.882 -39.770 1.00 52.06 165 LEU A C 1
ATOM 1366 O O . LEU A 1 165 ? 11.296 -2.080 -39.167 1.00 52.06 165 LEU A O 1
ATOM 1370 N N . VAL A 1 166 ? 9.505 -0.791 -39.554 1.00 55.38 166 VAL A N 1
ATOM 1371 C CA . VAL A 1 166 ? 9.819 0.302 -38.621 1.00 55.38 166 VAL A CA 1
ATOM 1372 C C . VAL A 1 166 ? 8.969 0.157 -37.357 1.00 55.38 166 VAL A C 1
ATOM 1374 O O . VAL A 1 166 ? 7.835 -0.327 -37.405 1.00 55.38 166 VAL A O 1
ATOM 1377 N N . ALA A 1 167 ? 9.522 0.509 -36.197 1.00 56.00 167 ALA A N 1
ATOM 1378 C CA . ALA A 1 167 ? 8.793 0.521 -34.935 1.00 56.00 167 ALA A CA 1
ATOM 1379 C C . ALA A 1 167 ? 8.001 1.827 -34.808 1.00 56.00 167 ALA A C 1
ATOM 1381 O O . ALA A 1 167 ? 8.591 2.896 -34.765 1.00 56.00 167 ALA A O 1
ATOM 1382 N N . HIS A 1 168 ? 6.674 1.735 -34.720 1.00 56.56 168 HIS A N 1
ATOM 1383 C CA . HIS A 1 168 ? 5.803 2.889 -34.495 1.00 56.56 168 HIS A CA 1
ATOM 1384 C C . HIS A 1 168 ? 5.123 2.788 -33.128 1.00 56.56 168 HIS A C 1
ATOM 1386 O O . HIS A 1 168 ? 4.808 1.693 -32.637 1.00 56.56 168 HIS A O 1
ATOM 1392 N N . GLN A 1 169 ? 4.880 3.948 -32.520 1.00 52.16 169 GLN A N 1
ATOM 1393 C CA . GLN A 1 169 ? 3.993 4.080 -31.374 1.00 52.16 169 GLN A CA 1
ATOM 1394 C C . GLN A 1 169 ? 2.556 4.147 -31.891 1.00 52.16 169 GLN A C 1
ATOM 1396 O O . GLN A 1 169 ? 2.227 5.005 -32.705 1.00 52.16 169 GLN A O 1
ATOM 1401 N N . ARG A 1 170 ? 1.707 3.212 -31.457 1.00 47.19 170 ARG A N 1
ATOM 1402 C CA . ARG A 1 170 ? 0.275 3.292 -31.755 1.00 47.19 170 ARG A CA 1
ATOM 1403 C C . ARG A 1 170 ? -0.328 4.370 -30.849 1.00 47.19 170 ARG A C 1
ATOM 1405 O O . ARG A 1 170 ? -0.130 4.282 -29.637 1.00 47.19 170 ARG A O 1
ATOM 1412 N N . ILE A 1 171 ? -0.983 5.364 -31.451 1.00 48.91 171 ILE A N 1
ATOM 1413 C CA . ILE A 1 171 ? -1.909 6.274 -30.759 1.00 48.91 171 ILE A CA 1
ATOM 1414 C C . ILE A 1 171 ? -3.140 5.463 -30.350 1.00 48.91 171 ILE A C 1
ATOM 1416 O O . ILE A 1 171 ? -3.558 4.603 -31.165 1.00 48.91 171 ILE A O 1
#

Mean predicted aligned error: 17.54 Å